Protein AF-A0A177C470-F1 (afdb_monomer)

Secondary structure (DSSP, 8-state):
---------EEEEEEBTTSSEEE--S-GGG--TTS-TTEESSS-BTTB-EEEEE-HHHHHHHHHTT--TTTTT--TTEEEEE-HHHHHHHHHTT----EE-TTTSB-----HHHHHHHHHHHHHHHHTT---

Mean predicted aligned error: 9.42 Å

Foldseek 3Di:
DDPPPPFDDFACVFAFQVRHTATFLAPQVPFQPPADPQKGHTAADLSQQWWKQQAPLLCVVCVVVVGNVVVSVDDHRDIIRHGLVSVVSCVVVVNLVIATDRSRGGNNPDDPVCVVSVVVNVVSNVVVPPDD

Radius of gyration: 14.15 Å; Cα contacts (8 Å, |Δi|>4): 238; chains: 1; bounding box: 34×37×40 Å

Structure (mmCIF, N/CA/C/O backbone):
data_AF-A0A177C470-F1
#
_entry.id   AF-A0A177C470-F1
#
loop_
_atom_site.group_PDB
_atom_site.id
_atom_site.type_symbol
_atom_site.label_atom_id
_atom_site.label_alt_id
_atom_site.label_comp_id
_atom_site.label_asym_id
_atom_site.label_entity_id
_atom_site.label_seq_id
_atom_site.pdbx_PDB_ins_code
_atom_site.Cartn_x
_atom_site.Cartn_y
_atom_site.Cartn_z
_atom_site.occupancy
_atom_site.B_iso_or_equiv
_atom_site.auth_seq_id
_atom_site.auth_comp_id
_atom_site.auth_asym_id
_atom_site.auth_atom_id
_atom_site.pdbx_PDB_model_num
ATOM 1 N N . MET A 1 1 ? -1.989 -15.568 -22.256 1.00 38.41 1 MET A N 1
ATOM 2 C CA . MET A 1 1 ? -2.081 -15.388 -20.791 1.00 38.41 1 MET A CA 1
ATOM 3 C C . MET A 1 1 ? -0.674 -15.456 -20.201 1.00 38.41 1 MET A C 1
ATOM 5 O O . MET A 1 1 ? -0.055 -16.494 -20.388 1.00 38.41 1 MET A O 1
ATOM 9 N N . PRO A 1 2 ? -0.129 -14.416 -19.541 1.00 40.78 2 PRO A N 1
ATOM 10 C CA . PRO A 1 2 ? 1.052 -14.592 -18.702 1.00 40.78 2 PRO A CA 1
ATOM 11 C C . PRO A 1 2 ? 0.731 -14.294 -17.232 1.00 40.78 2 PRO A C 1
ATOM 13 O O . PRO A 1 2 ? 0.553 -13.144 -16.834 1.00 40.78 2 PRO A O 1
ATOM 16 N N . ALA A 1 3 ? 0.706 -15.353 -16.421 1.00 39.31 3 ALA A N 1
ATOM 17 C CA . ALA A 1 3 ? 0.827 -15.284 -14.971 1.00 39.31 3 ALA A CA 1
ATOM 18 C C . ALA A 1 3 ? 2.258 -14.846 -14.628 1.00 39.31 3 ALA A C 1
ATOM 20 O O . ALA A 1 3 ? 3.147 -15.662 -14.399 1.00 39.31 3 ALA A O 1
ATOM 21 N N . LYS A 1 4 ? 2.526 -13.540 -14.675 1.00 39.69 4 LYS A N 1
ATOM 22 C CA . LYS A 1 4 ? 3.852 -13.004 -14.370 1.00 39.69 4 LYS A CA 1
ATOM 23 C C . LYS A 1 4 ? 3.949 -12.757 -12.864 1.00 39.69 4 LYS A C 1
ATOM 25 O O . LYS A 1 4 ? 3.781 -11.640 -12.379 1.00 39.69 4 LYS A O 1
ATOM 30 N N . HIS A 1 5 ? 4.195 -13.838 -12.122 1.00 40.84 5 HIS A N 1
ATOM 31 C CA . HIS A 1 5 ? 4.752 -13.779 -10.771 1.00 40.84 5 HIS A CA 1
ATOM 32 C C . HIS A 1 5 ? 6.131 -13.113 -10.854 1.00 40.84 5 HIS A C 1
ATOM 34 O O . HIS A 1 5 ? 7.156 -13.770 -10.965 1.00 40.84 5 HIS A O 1
ATOM 40 N N . GLU A 1 6 ? 6.167 -11.782 -10.847 1.00 48.41 6 GLU A N 1
ATOM 41 C CA . GLU A 1 6 ? 7.416 -11.018 -10.832 1.00 48.41 6 GLU A CA 1
ATOM 42 C C . GLU A 1 6 ? 7.936 -10.815 -9.397 1.00 48.41 6 GLU A C 1
ATOM 44 O O . GLU A 1 6 ? 8.289 -9.713 -8.986 1.00 48.41 6 GLU A O 1
ATOM 49 N N . GLN A 1 7 ? 7.954 -11.896 -8.615 1.00 48.34 7 GLN A N 1
ATOM 50 C CA . GLN A 1 7 ? 8.756 -11.989 -7.396 1.00 48.34 7 GLN A CA 1
ATOM 51 C C . GLN A 1 7 ? 10.128 -12.508 -7.826 1.00 48.34 7 GLN A C 1
ATOM 53 O O . GLN A 1 7 ? 10.255 -13.687 -8.137 1.00 48.34 7 GLN A O 1
ATOM 58 N N . GLY A 1 8 ? 11.149 -11.654 -7.919 1.00 53.56 8 GLY A N 1
ATOM 59 C CA . GLY A 1 8 ? 12.462 -12.174 -8.321 1.00 53.56 8 GLY A CA 1
ATOM 60 C C . GLY A 1 8 ? 13.642 -11.215 -8.385 1.00 53.56 8 GLY A C 1
ATOM 61 O O . GLY A 1 8 ? 14.673 -11.597 -8.920 1.00 53.56 8 GLY A O 1
ATOM 62 N N . ALA A 1 9 ? 13.539 -9.993 -7.865 1.00 62.22 9 ALA A N 1
ATOM 63 C CA . ALA A 1 9 ? 14.729 -9.185 -7.610 1.00 62.22 9 ALA A CA 1
ATOM 64 C C . ALA A 1 9 ? 14.800 -8.931 -6.108 1.00 62.22 9 ALA A C 1
ATOM 66 O O . ALA A 1 9 ? 13.878 -8.362 -5.539 1.00 62.22 9 ALA A O 1
ATOM 67 N N . ILE A 1 10 ? 15.855 -9.414 -5.468 1.00 70.00 10 ILE A N 1
ATOM 68 C CA . ILE A 1 10 ? 16.152 -9.183 -4.055 1.00 70.00 10 ILE A CA 1
ATOM 69 C C . ILE A 1 10 ? 17.383 -8.294 -3.995 1.00 70.00 10 ILE A C 1
ATOM 71 O O . ILE A 1 10 ? 18.411 -8.627 -4.586 1.00 70.00 10 ILE A O 1
ATOM 75 N N . ASP A 1 11 ? 17.274 -7.166 -3.306 1.00 70.94 11 ASP A N 1
ATOM 76 C CA . ASP A 1 11 ? 18.429 -6.337 -3.014 1.00 70.94 11 ASP A CA 1
ATOM 77 C C . ASP A 1 11 ? 19.083 -6.864 -1.734 1.00 70.94 11 ASP A C 1
ATOM 79 O O . ASP A 1 11 ? 18.511 -6.805 -0.651 1.00 70.94 11 ASP A O 1
ATOM 83 N N . VAL A 1 12 ? 20.271 -7.455 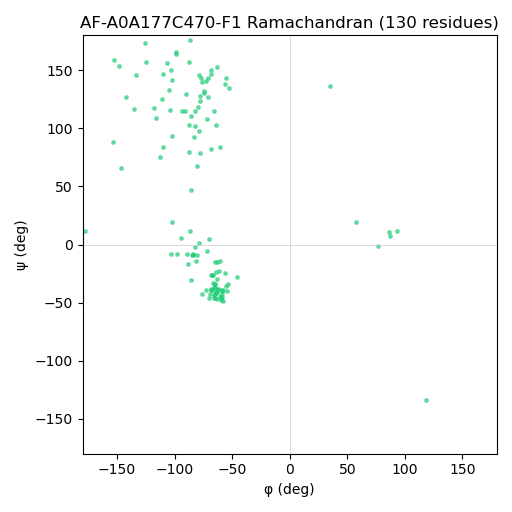-1.869 1.00 71.50 12 VAL A N 1
ATOM 84 C CA . VAL A 1 12 ? 21.023 -8.028 -0.737 1.00 71.50 12 VAL A CA 1
ATOM 85 C C . VAL A 1 12 ? 21.782 -6.973 0.070 1.00 71.50 12 VAL A C 1
ATOM 87 O O . VAL A 1 12 ? 22.332 -7.293 1.122 1.00 71.50 12 VAL A O 1
ATOM 90 N N . LYS A 1 13 ? 21.846 -5.727 -0.418 1.00 72.12 13 LYS A N 1
ATOM 91 C CA . LYS A 1 13 ? 22.496 -4.615 0.286 1.00 72.12 13 LYS A CA 1
ATOM 92 C C . LYS A 1 13 ? 21.535 -3.949 1.268 1.00 72.12 13 LYS A C 1
ATOM 94 O O . LYS A 1 13 ? 21.981 -3.455 2.301 1.00 72.12 13 LYS A O 1
ATOM 99 N N . GLN A 1 14 ? 20.241 -3.951 0.964 1.00 69.88 14 GLN A N 1
ATOM 100 C CA . GLN A 1 14 ? 19.184 -3.438 1.826 1.00 69.88 14 GLN A CA 1
ATOM 101 C C . GLN A 1 14 ? 18.441 -4.575 2.529 1.00 69.88 14 GLN A C 1
ATOM 103 O O . GLN A 1 14 ? 18.187 -5.629 1.948 1.00 69.88 14 GLN A O 1
ATOM 108 N N . LYS A 1 15 ? 18.072 -4.364 3.795 1.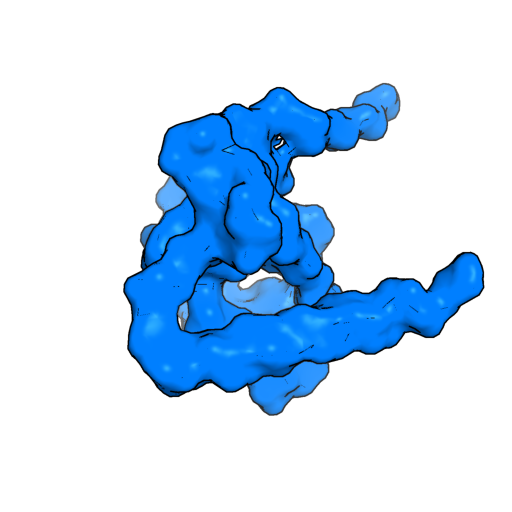00 76.31 15 LYS A N 1
ATOM 109 C CA . LYS A 1 15 ? 17.259 -5.321 4.545 1.00 76.31 15 LYS A CA 1
ATOM 110 C C . LYS A 1 15 ? 15.818 -4.838 4.632 1.00 76.31 15 LYS A C 1
ATOM 112 O O . LYS A 1 15 ? 15.537 -3.638 4.612 1.00 76.31 15 LYS A O 1
ATOM 117 N N . ASN A 1 16 ? 14.909 -5.798 4.697 1.00 75.69 16 ASN A N 1
ATOM 118 C CA . ASN A 1 16 ? 13.520 -5.570 5.048 1.00 75.69 16 ASN A CA 1
ATOM 119 C C . ASN A 1 16 ? 13.331 -5.600 6.569 1.00 75.69 16 ASN A C 1
ATOM 121 O O . ASN A 1 16 ? 14.245 -5.920 7.329 1.00 75.69 16 ASN A O 1
ATOM 125 N N . VAL A 1 17 ? 12.106 -5.317 6.999 1.00 73.44 17 VAL A N 1
ATOM 126 C CA . VAL A 1 17 ? 11.681 -5.333 8.411 1.00 73.44 17 VAL A CA 1
ATOM 127 C C . VAL A 1 17 ? 11.938 -6.681 9.100 1.00 73.44 17 VAL A C 1
ATOM 129 O O . VAL A 1 17 ? 12.125 -6.741 10.308 1.00 73.44 17 VAL A O 1
ATOM 132 N N . LEU A 1 18 ? 12.006 -7.774 8.336 1.00 70.25 18 LEU A N 1
ATOM 133 C CA . LEU A 1 18 ? 12.317 -9.116 8.838 1.00 70.25 18 LEU A CA 1
ATOM 134 C C . LEU A 1 18 ? 13.830 -9.397 8.894 1.00 70.25 18 LEU A C 1
ATOM 136 O O . LEU A 1 18 ? 14.229 -10.551 9.046 1.00 70.25 18 LEU A O 1
ATOM 140 N N . HIS A 1 19 ? 14.678 -8.375 8.731 1.00 68.88 19 HIS A N 1
ATOM 141 C CA . HIS A 1 19 ? 16.138 -8.484 8.621 1.00 68.88 19 HIS A CA 1
ATOM 142 C C . HIS A 1 19 ? 16.614 -9.391 7.466 1.00 68.88 19 HIS A C 1
ATOM 144 O O . HIS A 1 19 ? 17.762 -9.847 7.454 1.00 68.88 19 HIS A O 1
ATOM 150 N N . LYS A 1 20 ? 15.750 -9.642 6.476 1.00 75.81 20 LYS A N 1
ATOM 151 C CA . LYS A 1 20 ? 16.029 -10.429 5.266 1.00 75.81 20 LYS A CA 1
ATOM 152 C C . LYS A 1 20 ? 16.344 -9.506 4.077 1.00 75.81 20 LYS A C 1
ATOM 154 O O . LYS A 1 20 ? 16.037 -8.318 4.154 1.00 75.81 20 LYS A O 1
ATOM 159 N N . PRO A 1 21 ? 16.941 -10.015 2.981 1.00 76.38 21 PRO A N 1
ATOM 160 C CA . PRO A 1 21 ? 17.167 -9.228 1.766 1.00 76.38 21 PRO A CA 1
ATOM 161 C C . PRO A 1 21 ? 15.872 -8.578 1.278 1.00 76.38 21 PRO A C 1
ATOM 163 O O . PRO A 1 21 ? 14.829 -9.239 1.245 1.00 76.38 21 PRO A O 1
ATOM 166 N N . LEU A 1 22 ? 15.931 -7.299 0.908 1.00 75.44 22 LEU A N 1
ATOM 167 C CA . LEU A 1 22 ? 14.754 -6.541 0.500 1.00 75.44 22 LEU A CA 1
ATOM 168 C C . LEU A 1 22 ? 14.189 -7.105 -0.805 1.00 75.44 22 LEU A C 1
ATOM 170 O O . LEU A 1 22 ? 14.829 -7.033 -1.857 1.00 75.44 22 LEU A O 1
ATOM 174 N N . ALA A 1 23 ? 12.979 -7.658 -0.756 1.00 77.38 23 ALA A N 1
ATOM 175 C CA . ALA A 1 23 ? 12.316 -8.150 -1.952 1.00 77.38 23 ALA A CA 1
ATOM 176 C C . ALA A 1 23 ? 11.765 -6.985 -2.784 1.00 77.38 23 ALA A C 1
ATOM 178 O O . ALA A 1 23 ? 11.189 -6.031 -2.262 1.00 77.38 23 ALA A O 1
ATOM 179 N N . ARG A 1 24 ? 11.893 -7.073 -4.107 1.00 77.75 24 ARG A N 1
ATOM 180 C CA . ARG A 1 24 ? 11.271 -6.118 -5.022 1.00 77.75 24 ARG A CA 1
ATOM 181 C C . ARG A 1 24 ? 9.762 -6.328 -5.035 1.00 77.75 24 ARG A C 1
ATOM 183 O O . ARG A 1 24 ? 9.284 -7.429 -5.310 1.00 77.75 24 ARG A O 1
ATOM 190 N N . LEU A 1 25 ? 9.019 -5.250 -4.801 1.00 76.62 25 LEU A N 1
ATOM 191 C CA . LEU A 1 25 ? 7.560 -5.278 -4.756 1.00 76.62 25 LEU A CA 1
ATOM 192 C C . LEU A 1 25 ? 6.923 -5.362 -6.155 1.00 76.62 25 LEU A C 1
ATOM 194 O O . LEU A 1 25 ? 5.971 -6.118 -6.361 1.00 76.62 25 LEU A O 1
ATOM 198 N N . SER A 1 26 ? 7.463 -4.590 -7.104 1.00 68.44 26 SER A N 1
ATOM 199 C CA . SER A 1 26 ? 7.019 -4.492 -8.505 1.00 68.44 26 SER A CA 1
ATOM 200 C C . SER A 1 26 ? 8.177 -4.095 -9.423 1.00 68.44 26 SER A C 1
ATOM 202 O O . SER A 1 26 ? 9.142 -3.479 -8.971 1.00 68.44 26 SER A O 1
ATOM 204 N N . ALA A 1 27 ? 8.084 -4.376 -10.728 1.00 65.44 27 ALA A N 1
ATOM 205 C CA . ALA A 1 27 ? 8.988 -3.775 -11.710 1.00 65.44 27 ALA A CA 1
ATOM 206 C C . ALA A 1 27 ? 8.926 -2.238 -11.636 1.00 65.44 27 ALA A C 1
ATOM 208 O O . ALA A 1 27 ? 7.818 -1.692 -11.613 1.00 65.44 27 ALA A O 1
ATOM 209 N N . PRO A 1 28 ? 10.070 -1.528 -11.721 1.00 59.03 28 PRO A N 1
ATOM 210 C CA . PRO A 1 28 ? 10.098 -0.063 -11.787 1.00 59.03 28 PRO A CA 1
ATOM 211 C C . PRO A 1 28 ? 9.366 0.484 -13.023 1.00 59.03 28 PRO A C 1
ATOM 213 O O . PRO A 1 28 ? 8.862 1.599 -12.996 1.00 59.03 28 PRO A O 1
ATOM 216 N N . ALA A 1 29 ? 9.221 -0.328 -14.078 1.00 56.47 29 ALA A N 1
ATOM 217 C CA . ALA A 1 29 ? 8.399 -0.016 -15.250 1.00 56.47 29 ALA A CA 1
ATOM 218 C C . ALA A 1 29 ? 6.897 0.138 -14.934 1.00 56.47 29 ALA A C 1
ATOM 220 O O . ALA A 1 29 ? 6.153 0.670 -15.749 1.00 56.47 29 ALA A O 1
ATOM 221 N N . SER A 1 30 ? 6.452 -0.315 -13.758 1.00 59.69 30 SER A N 1
ATOM 222 C CA . SER A 1 30 ? 5.072 -0.147 -13.279 1.00 59.69 30 SER A CA 1
ATOM 223 C C . SER A 1 30 ? 4.856 1.211 -12.600 1.00 59.69 30 SER A C 1
ATOM 225 O O . SER A 1 30 ? 3.730 1.551 -12.246 1.00 59.69 30 SER A O 1
ATOM 227 N N . SER A 1 31 ? 5.919 1.991 -12.377 1.00 61.94 31 SER A N 1
ATOM 228 C CA . SER A 1 31 ? 5.816 3.313 -11.767 1.00 61.94 31 SER A CA 1
ATOM 229 C C . SER A 1 31 ? 5.425 4.339 -12.828 1.00 61.94 31 SER A C 1
ATOM 231 O O . SER A 1 31 ? 6.186 4.602 -13.758 1.00 61.94 31 SER A O 1
ATOM 233 N N . SER A 1 32 ? 4.234 4.926 -12.699 1.00 63.72 32 SER A N 1
ATOM 234 C CA . SER A 1 32 ? 3.812 6.020 -13.577 1.00 63.72 32 SER A CA 1
ATOM 235 C C . SER A 1 32 ? 4.578 7.298 -13.220 1.00 63.72 32 SER A C 1
ATOM 237 O O . SER A 1 32 ? 4.783 7.602 -12.047 1.00 63.72 32 SER A O 1
ATOM 239 N N . LYS A 1 33 ? 4.974 8.089 -14.224 1.00 63.75 33 LYS A N 1
ATOM 240 C CA . LYS A 1 33 ? 5.680 9.375 -14.020 1.00 63.75 33 LYS A CA 1
ATOM 241 C C . LYS A 1 33 ? 4.842 10.440 -13.305 1.00 63.75 33 LYS A C 1
ATOM 243 O O . LYS A 1 33 ? 5.396 11.438 -12.868 1.00 63.75 33 LYS A O 1
ATOM 248 N N . ASN A 1 34 ? 3.531 10.232 -13.221 1.00 71.25 34 ASN A N 1
ATOM 249 C CA . ASN A 1 34 ? 2.587 11.162 -12.612 1.00 71.25 34 ASN A CA 1
ATOM 250 C C . ASN A 1 34 ? 2.295 10.845 -11.133 1.00 71.25 34 ASN A C 1
ATOM 252 O O . ASN A 1 34 ? 1.402 11.451 -10.548 1.00 71.25 34 ASN A O 1
ATOM 256 N N . LEU A 1 35 ? 2.987 9.862 -10.538 1.00 73.19 35 LEU A N 1
ATOM 257 C CA . LEU A 1 35 ? 2.844 9.593 -9.111 1.00 73.19 35 LEU A CA 1
ATOM 258 C C . LEU A 1 35 ? 3.651 10.597 -8.275 1.00 73.19 35 LEU A C 1
ATOM 260 O O . LEU A 1 35 ? 4.744 11.003 -8.677 1.00 73.19 35 LEU A O 1
ATOM 264 N N . PRO A 1 36 ? 3.145 10.958 -7.087 1.00 73.19 36 PRO A N 1
ATOM 265 C CA . PRO A 1 36 ? 3.908 11.724 -6.113 1.00 73.19 36 PRO A CA 1
ATOM 266 C C . PRO A 1 36 ? 5.126 10.924 -5.637 1.00 73.19 36 PRO A C 1
ATOM 268 O O . PRO A 1 36 ? 5.093 9.699 -5.573 1.00 73.19 36 PRO A O 1
ATOM 271 N N . SER A 1 37 ? 6.184 11.612 -5.211 1.00 72.69 37 SER A N 1
ATOM 272 C CA . SER A 1 37 ? 7.415 10.990 -4.691 1.00 72.69 37 SER A CA 1
ATOM 273 C C . SER A 1 37 ? 7.195 10.117 -3.446 1.00 72.69 37 SER A C 1
ATOM 275 O O . SER A 1 37 ? 8.079 9.352 -3.077 1.00 72.69 37 SER A O 1
ATOM 277 N N . THR A 1 38 ? 6.029 10.230 -2.805 1.00 75.62 38 THR A N 1
ATOM 278 C CA . THR A 1 38 ? 5.592 9.434 -1.650 1.00 75.62 38 THR A CA 1
ATOM 279 C C . THR A 1 38 ? 4.961 8.091 -2.023 1.00 75.62 38 THR A C 1
ATOM 281 O O . THR A 1 38 ? 4.677 7.290 -1.132 1.00 75.62 38 THR A O 1
ATOM 284 N N . VAL A 1 39 ? 4.690 7.845 -3.314 1.00 83.50 39 VAL A N 1
ATOM 285 C CA . VAL A 1 39 ? 4.135 6.580 -3.807 1.00 83.50 39 VAL A CA 1
ATOM 286 C C . VAL A 1 39 ? 4.885 6.139 -5.054 1.00 83.50 39 VAL A C 1
ATOM 288 O O . VAL A 1 39 ? 4.832 6.793 -6.091 1.00 83.50 39 VAL A O 1
ATOM 291 N N . HIS A 1 40 ? 5.566 4.998 -4.995 1.00 84.50 40 HIS A N 1
ATOM 292 C CA . HIS A 1 40 ? 6.352 4.522 -6.134 1.00 84.50 40 HIS A CA 1
ATOM 293 C C . HIS A 1 40 ? 6.412 2.997 -6.220 1.00 84.50 40 HIS A C 1
ATOM 295 O O . HIS A 1 40 ? 6.265 2.290 -5.229 1.00 84.50 40 HIS A O 1
ATOM 301 N N . ALA A 1 41 ? 6.596 2.461 -7.424 1.00 83.38 41 ALA A N 1
ATOM 302 C CA . ALA A 1 41 ? 6.837 1.040 -7.640 1.00 83.38 41 ALA A CA 1
ATOM 303 C C . ALA A 1 41 ? 8.342 0.739 -7.549 1.00 83.38 41 ALA A C 1
ATOM 305 O O . ALA A 1 41 ? 9.180 1.615 -7.771 1.00 83.38 41 ALA A O 1
ATOM 306 N N . GLY A 1 42 ? 8.695 -0.516 -7.263 1.00 81.19 42 GLY A N 1
ATOM 307 C CA . GLY A 1 42 ? 10.091 -0.947 -7.175 1.00 81.19 42 GLY A CA 1
ATOM 308 C C . GLY A 1 42 ? 10.473 -1.458 -5.793 1.00 81.19 42 GLY A C 1
ATOM 309 O O . GLY A 1 42 ? 9.774 -2.292 -5.216 1.00 81.19 42 GLY A O 1
ATOM 310 N N . PHE A 1 43 ? 11.624 -0.992 -5.315 1.00 81.88 43 PHE A N 1
ATOM 311 C CA . PHE A 1 43 ? 12.128 -1.248 -3.970 1.00 81.88 43 PHE A CA 1
ATOM 312 C C . PHE A 1 43 ? 11.638 -0.158 -3.038 1.00 81.88 43 PHE A C 1
ATOM 314 O O . PHE A 1 43 ? 11.808 1.013 -3.360 1.00 81.88 43 PHE A O 1
ATOM 321 N N . CYS A 1 44 ? 11.056 -0.527 -1.904 1.00 82.69 44 CYS A N 1
ATOM 322 C CA . CYS A 1 44 ? 10.620 0.458 -0.926 1.00 82.69 44 CYS A CA 1
ATOM 323 C C . CYS A 1 44 ? 11.825 1.144 -0.275 1.00 82.69 44 CYS A C 1
ATOM 325 O O . CYS A 1 44 ? 12.908 0.566 -0.171 1.00 82.69 44 CYS A O 1
ATOM 327 N N . THR A 1 45 ? 11.641 2.398 0.125 1.00 82.12 45 THR A N 1
ATOM 328 C CA . THR A 1 45 ? 12.702 3.249 0.685 1.00 82.12 45 THR A CA 1
ATOM 329 C C . THR A 1 45 ? 12.280 3.793 2.043 1.00 82.12 45 THR A C 1
ATOM 331 O O . THR A 1 45 ? 11.128 3.650 2.432 1.00 82.12 45 THR A O 1
ATOM 334 N N . SER A 1 46 ? 13.178 4.477 2.751 1.00 77.06 46 SER A N 1
ATOM 335 C CA . SER A 1 46 ? 12.879 5.065 4.064 1.00 77.06 46 SER A CA 1
ATOM 336 C C . SER A 1 46 ? 11.664 6.007 4.056 1.00 77.06 46 SER A C 1
ATOM 338 O O . SER A 1 46 ? 10.914 6.025 5.019 1.00 77.06 46 SER A O 1
ATOM 340 N N . GLY A 1 47 ? 11.442 6.771 2.978 1.00 77.69 47 GLY A N 1
ATOM 341 C CA . GLY A 1 47 ? 10.295 7.689 2.867 1.00 77.69 47 GLY A CA 1
ATOM 342 C C . GLY A 1 47 ? 9.004 7.028 2.374 1.00 77.69 47 GLY A C 1
ATOM 343 O O . GLY A 1 47 ? 7.950 7.652 2.347 1.00 77.69 47 GLY A O 1
ATOM 344 N N . SER A 1 48 ? 9.069 5.777 1.927 1.00 85.12 48 SER A N 1
ATOM 345 C CA . SER A 1 48 ? 7.902 4.984 1.531 1.00 85.12 48 SER A CA 1
ATOM 346 C C . SER A 1 48 ? 8.179 3.524 1.880 1.00 85.12 48 SER A C 1
ATOM 348 O O . SER A 1 48 ? 8.399 2.706 0.982 1.00 85.12 48 SER A O 1
ATOM 350 N N . PRO A 1 49 ? 8.289 3.192 3.180 1.00 85.38 49 PRO A N 1
ATOM 351 C CA . PRO A 1 49 ? 8.843 1.911 3.594 1.00 85.38 49 PRO A CA 1
ATOM 352 C C . PRO A 1 49 ? 7.816 0.784 3.518 1.00 85.38 49 PRO A C 1
ATOM 354 O O . PRO A 1 49 ? 8.202 -0.381 3.566 1.00 85.38 49 PRO A O 1
ATOM 357 N N . ILE A 1 50 ? 6.525 1.097 3.380 1.00 85.81 50 ILE A N 1
ATOM 358 C CA . ILE A 1 50 ? 5.454 0.105 3.378 1.00 85.81 50 ILE A CA 1
ATOM 359 C C . ILE A 1 50 ? 5.172 -0.355 1.957 1.00 85.81 50 ILE A C 1
ATOM 361 O O . ILE A 1 50 ? 4.656 0.395 1.131 1.00 85.81 50 ILE A O 1
ATOM 365 N N . ALA A 1 51 ? 5.431 -1.630 1.700 1.00 87.25 51 ALA A N 1
ATOM 366 C CA . ALA A 1 51 ? 5.031 -2.291 0.473 1.00 87.25 51 ALA A CA 1
ATOM 367 C C . ALA A 1 51 ? 3.547 -2.680 0.519 1.00 87.25 51 ALA A C 1
ATOM 369 O O . ALA A 1 51 ? 3.199 -3.728 1.063 1.00 87.25 51 ALA A O 1
ATOM 370 N N . ALA A 1 52 ? 2.674 -1.866 -0.070 1.00 86.88 52 ALA A N 1
ATOM 371 C CA . ALA A 1 52 ? 1.234 -2.086 -0.054 1.00 86.88 52 ALA A CA 1
ATOM 372 C C . ALA A 1 52 ? 0.681 -2.480 -1.431 1.00 86.88 52 ALA A C 1
ATOM 374 O O . ALA A 1 52 ? 1.143 -2.038 -2.486 1.00 86.88 52 ALA A O 1
ATOM 375 N N . ILE A 1 53 ? -0.351 -3.315 -1.420 1.00 87.12 53 ILE A N 1
ATOM 376 C CA . ILE A 1 53 ? -1.197 -3.599 -2.574 1.00 87.12 53 ILE A CA 1
ATOM 377 C C . ILE A 1 53 ? -2.382 -2.646 -2.492 1.00 87.12 53 ILE A C 1
ATOM 379 O O . ILE A 1 53 ? -3.176 -2.699 -1.553 1.00 87.12 53 ILE A O 1
ATOM 383 N N . LEU A 1 54 ? -2.476 -1.748 -3.465 1.00 86.75 54 LEU A N 1
ATOM 384 C CA . LEU A 1 54 ? -3.502 -0.719 -3.492 1.00 86.75 54 LEU A CA 1
ATOM 385 C C . LEU A 1 54 ? -4.806 -1.329 -3.995 1.00 86.75 54 LEU A C 1
ATOM 387 O O . LEU A 1 54 ? -4.869 -1.816 -5.123 1.00 86.75 54 LEU A O 1
ATOM 391 N N . THR A 1 55 ? -5.847 -1.311 -3.169 1.00 88.06 55 THR A N 1
ATOM 392 C CA . THR A 1 55 ? -7.178 -1.815 -3.535 1.00 88.06 55 THR A CA 1
ATOM 393 C C . THR A 1 55 ? -8.098 -0.670 -3.944 1.00 88.06 55 THR A C 1
ATOM 395 O O . THR A 1 55 ? -7.779 0.500 -3.719 1.00 88.06 55 THR A O 1
ATOM 398 N N . ALA A 1 56 ? -9.232 -0.971 -4.582 1.00 89.00 56 ALA A N 1
ATOM 399 C CA . ALA A 1 56 ? -10.155 0.058 -5.071 1.00 89.00 56 ALA A CA 1
ATOM 400 C C . ALA A 1 56 ? -10.581 1.039 -3.958 1.00 89.00 56 ALA A C 1
ATOM 402 O O . ALA A 1 56 ? -10.582 2.252 -4.169 1.00 89.00 56 ALA A O 1
ATOM 403 N N . SER A 1 57 ? -10.832 0.527 -2.749 1.00 88.81 57 SER A N 1
ATOM 404 C CA . SER A 1 57 ? -11.169 1.323 -1.562 1.00 88.81 57 SER A CA 1
ATOM 405 C C . SER A 1 57 ? -10.037 2.260 -1.135 1.00 88.81 57 SER A C 1
ATOM 407 O O . SER A 1 57 ? -10.285 3.399 -0.747 1.00 88.81 57 SER A O 1
ATOM 409 N N . PHE A 1 58 ? -8.782 1.812 -1.241 1.00 88.62 58 PHE A N 1
ATOM 410 C CA . PHE A 1 58 ? -7.629 2.668 -0.966 1.00 88.62 58 PHE A CA 1
ATOM 411 C C . PHE A 1 58 ? -7.475 3.765 -2.019 1.00 88.62 58 PHE A C 1
ATOM 413 O O . PHE A 1 58 ? -7.148 4.896 -1.676 1.00 88.62 58 PHE A O 1
ATOM 420 N N . LEU A 1 59 ? -7.717 3.456 -3.296 1.00 88.31 59 LEU A N 1
ATOM 421 C CA . LEU A 1 59 ? -7.648 4.449 -4.370 1.00 88.31 59 LEU A CA 1
ATOM 422 C C . LEU A 1 59 ? -8.714 5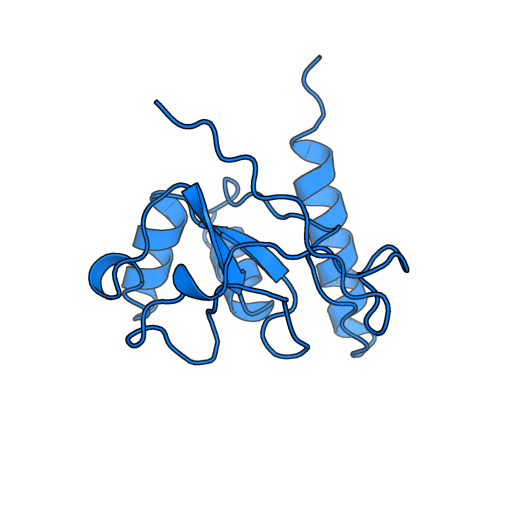.540 -4.195 1.00 88.31 59 LEU A C 1
ATOM 424 O O . LEU A 1 59 ? -8.395 6.715 -4.365 1.00 88.31 59 LEU A O 1
ATOM 428 N N . ASP A 1 60 ? -9.937 5.172 -3.798 1.00 90.00 60 ASP A N 1
ATOM 429 C CA . ASP A 1 60 ? -11.002 6.127 -3.452 1.00 90.00 60 ASP A CA 1
ATOM 430 C C . ASP A 1 60 ? -10.622 6.988 -2.238 1.00 90.00 60 ASP A C 1
ATOM 432 O O . ASP A 1 60 ? -10.710 8.217 -2.285 1.00 90.00 60 ASP A O 1
ATOM 436 N N . PHE A 1 61 ? -10.115 6.357 -1.174 1.00 90.50 61 PHE A N 1
ATOM 437 C CA . PHE A 1 61 ? -9.640 7.063 0.016 1.00 90.50 61 PHE A CA 1
ATOM 438 C C . PHE A 1 61 ? -8.501 8.038 -0.306 1.00 90.50 61 PHE A C 1
ATOM 440 O O . PHE A 1 61 ? -8.520 9.191 0.121 1.00 90.50 61 PHE A O 1
ATOM 447 N N . SER A 1 62 ? -7.518 7.591 -1.085 1.00 86.88 62 SER A N 1
ATOM 448 C CA . SER A 1 62 ? -6.384 8.402 -1.519 1.00 86.88 62 SER A CA 1
ATOM 449 C C . SER A 1 62 ? -6.859 9.599 -2.341 1.00 86.88 62 SER A C 1
ATOM 451 O O . SER A 1 62 ? -6.443 10.725 -2.070 1.00 86.88 62 SER A O 1
ATOM 453 N N . SER A 1 63 ? -7.797 9.389 -3.271 1.00 88.25 63 SER A N 1
ATOM 454 C CA . SER A 1 63 ? -8.401 10.469 -4.060 1.00 88.25 63 SER A CA 1
ATOM 455 C C . SER A 1 63 ? -9.085 11.506 -3.153 1.00 88.25 63 SER A C 1
ATOM 457 O O . SER A 1 63 ? -8.838 12.704 -3.288 1.00 88.25 63 SER A O 1
ATOM 459 N N . LYS A 1 64 ? -9.823 11.062 -2.122 1.00 88.31 64 LYS A N 1
ATOM 460 C CA . LYS A 1 64 ? -10.427 11.942 -1.098 1.00 88.31 64 LYS A CA 1
ATOM 461 C C . LYS A 1 64 ? -9.409 12.715 -0.258 1.00 88.31 64 LYS A C 1
ATOM 463 O O . LYS A 1 64 ? -9.705 13.819 0.188 1.00 88.31 64 LYS A O 1
ATOM 468 N N . GLN A 1 65 ? -8.217 12.161 -0.044 1.00 84.62 65 GLN A N 1
ATOM 469 C CA . GLN A 1 65 ? -7.103 12.849 0.624 1.00 84.62 65 GLN A CA 1
ATOM 470 C C . GLN A 1 65 ? -6.364 13.833 -0.306 1.00 84.62 65 GLN A C 1
ATOM 472 O O . GLN A 1 65 ? -5.391 14.451 0.123 1.00 84.62 65 GLN A O 1
ATOM 477 N N . GLY A 1 66 ? -6.796 13.985 -1.564 1.00 83.94 66 GLY A N 1
ATOM 478 C CA . GLY A 1 66 ? -6.147 14.837 -2.567 1.00 83.94 66 GLY A CA 1
ATOM 479 C C . GLY A 1 66 ? -5.010 14.149 -3.331 1.00 83.94 66 GLY A C 1
ATOM 480 O O . GLY A 1 66 ? -4.259 14.810 -4.043 1.00 83.94 66 GLY A O 1
ATOM 481 N N . LEU A 1 67 ? -4.868 12.829 -3.190 1.00 83.19 67 LEU A N 1
ATOM 482 C CA . LEU A 1 67 ? -3.874 11.996 -3.867 1.00 83.19 67 LEU A CA 1
ATOM 483 C C . LEU A 1 67 ? -4.574 11.099 -4.892 1.00 83.19 67 LEU A C 1
ATOM 485 O O . LEU A 1 67 ? -4.885 9.937 -4.615 1.00 83.19 67 LEU A O 1
ATOM 489 N N . ASP A 1 68 ? -4.825 11.627 -6.089 1.00 85.75 68 ASP A N 1
ATOM 490 C CA . ASP A 1 68 ? -5.515 10.879 -7.141 1.00 85.75 68 ASP A CA 1
ATOM 491 C C . ASP A 1 68 ? -4.587 9.871 -7.846 1.00 85.75 68 ASP A C 1
ATOM 493 O O . ASP A 1 68 ? -4.059 10.083 -8.938 1.00 85.75 68 ASP A O 1
ATOM 497 N N . LEU A 1 69 ? -4.369 8.731 -7.188 1.00 84.62 69 LEU A N 1
ATOM 498 C CA . LEU A 1 69 ? -3.542 7.641 -7.712 1.00 84.62 69 LEU A CA 1
ATOM 499 C C . LEU A 1 69 ? -4.160 7.025 -8.975 1.00 84.62 69 LEU A C 1
ATOM 501 O O . LEU A 1 69 ? -3.450 6.622 -9.898 1.00 84.62 69 LEU A O 1
ATOM 505 N N . ARG A 1 70 ? -5.493 6.986 -9.041 1.00 84.50 70 ARG A N 1
ATOM 506 C CA . ARG A 1 70 ? -6.233 6.399 -10.160 1.00 84.50 70 ARG A CA 1
ATOM 507 C C . ARG A 1 70 ? -6.010 7.185 -11.457 1.00 84.50 70 ARG A C 1
ATOM 509 O O . ARG A 1 70 ? -5.720 6.574 -12.484 1.00 84.50 70 ARG A O 1
ATOM 516 N N . GLY A 1 71 ? -6.045 8.516 -11.406 1.00 80.44 71 GLY A N 1
ATOM 517 C CA . GLY A 1 71 ? -5.686 9.394 -12.521 1.00 80.44 71 GLY A CA 1
ATOM 518 C C . GLY A 1 71 ? -4.200 9.353 -12.874 1.00 80.44 71 GLY A C 1
ATOM 519 O O . GLY A 1 71 ? -3.841 9.529 -14.037 1.00 80.44 71 GLY A O 1
ATOM 520 N N . ALA A 1 72 ? -3.325 9.014 -11.921 1.00 80.56 72 ALA A N 1
ATOM 521 C CA . ALA A 1 72 ? -1.913 8.744 -12.204 1.00 80.56 72 ALA A CA 1
ATOM 522 C C . ALA A 1 72 ? -1.677 7.414 -12.957 1.00 80.56 72 ALA A C 1
ATOM 524 O O . ALA A 1 72 ? -0.550 7.133 -13.371 1.00 80.56 72 ALA A O 1
ATOM 525 N N . GLY A 1 73 ? -2.717 6.600 -13.173 1.00 79.44 73 GLY A N 1
ATOM 526 C CA . GLY A 1 73 ? -2.635 5.312 -13.868 1.00 79.44 73 GLY A CA 1
ATOM 527 C C . GLY A 1 73 ? -2.422 4.113 -12.942 1.00 79.44 73 GLY A C 1
ATOM 528 O O . GLY A 1 73 ? -2.148 3.011 -13.422 1.00 79.44 73 GLY A O 1
ATOM 529 N N . VAL A 1 74 ? -2.562 4.304 -11.629 1.00 83.94 74 VAL A N 1
ATOM 530 C CA . VAL A 1 74 ? -2.563 3.215 -10.649 1.00 83.94 74 VAL A CA 1
ATOM 531 C C . VAL A 1 74 ? -3.885 2.463 -10.732 1.00 83.94 74 VAL A C 1
ATOM 533 O O . VAL A 1 74 ? -4.963 3.057 -10.691 1.00 83.94 74 VAL A O 1
ATOM 536 N N . LYS A 1 75 ? -3.804 1.135 -10.816 1.00 83.56 75 LYS A N 1
ATOM 537 C CA . LYS A 1 75 ? -4.974 0.251 -10.825 1.00 83.56 75 LYS A CA 1
ATOM 538 C C . LYS A 1 75 ? -5.106 -0.490 -9.503 1.00 83.56 75 LYS A C 1
ATOM 540 O O . LYS A 1 75 ? -4.113 -0.712 -8.811 1.00 83.56 75 LYS A O 1
ATOM 545 N N . GLU A 1 76 ? -6.317 -0.920 -9.185 1.00 85.31 76 GLU A N 1
ATOM 546 C CA . GLU A 1 76 ? -6.546 -1.852 -8.082 1.00 85.31 76 GLU A CA 1
ATOM 547 C C . GLU A 1 76 ? -5.708 -3.134 -8.250 1.00 85.31 76 GLU A C 1
ATOM 549 O O . GLU A 1 76 ? -5.452 -3.588 -9.367 1.00 85.31 76 GLU A O 1
ATOM 554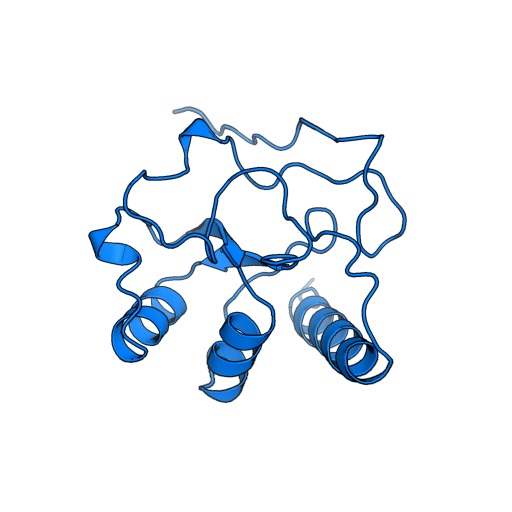 N N . GLY A 1 77 ? -5.208 -3.677 -7.142 1.00 83.00 77 GLY A N 1
ATOM 555 C CA . GLY A 1 77 ? -4.289 -4.818 -7.124 1.00 83.00 77 GLY A CA 1
ATOM 556 C C . GLY A 1 77 ? -2.842 -4.469 -7.495 1.00 83.00 77 GLY A C 1
ATOM 557 O O . GLY A 1 77 ? -1.967 -5.340 -7.463 1.00 83.00 77 GLY A O 1
ATOM 558 N N . SER A 1 78 ? -2.554 -3.207 -7.825 1.00 83.62 78 SER A N 1
ATOM 559 C CA . SER A 1 78 ? -1.188 -2.779 -8.125 1.00 83.62 78 SER A CA 1
ATOM 560 C C . SER A 1 78 ? -0.378 -2.609 -6.847 1.00 83.62 78 SER A C 1
ATOM 562 O O . SER A 1 78 ? -0.878 -2.144 -5.824 1.00 83.62 78 SER A O 1
ATOM 564 N N . ARG A 1 79 ? 0.902 -2.970 -6.911 1.00 86.25 79 ARG A N 1
ATOM 565 C CA . ARG A 1 79 ? 1.787 -2.998 -5.745 1.00 86.25 79 ARG A CA 1
ATOM 566 C C . ARG A 1 79 ? 2.714 -1.795 -5.782 1.00 86.25 79 ARG A C 1
ATOM 568 O O . ARG A 1 79 ? 3.539 -1.697 -6.697 1.00 86.25 79 ARG A O 1
ATOM 575 N N . TYR A 1 80 ? 2.566 -0.924 -4.793 1.00 87.19 80 TYR A N 1
ATOM 576 C CA . TYR A 1 80 ? 3.307 0.321 -4.653 1.00 87.19 80 TYR A CA 1
ATOM 577 C C . TYR A 1 80 ? 3.818 0.473 -3.221 1.00 87.19 80 TYR A C 1
ATOM 579 O O . TYR A 1 80 ? 3.187 0.052 -2.254 1.00 87.19 80 TYR A O 1
ATOM 587 N N . CYS A 1 81 ? 4.984 1.082 -3.100 1.00 87.62 81 CYS A N 1
ATOM 588 C CA . CYS A 1 81 ? 5.537 1.526 -1.840 1.00 87.62 81 CYS A CA 1
ATOM 589 C C . CYS A 1 81 ? 4.839 2.826 -1.449 1.00 87.62 81 CYS A C 1
ATOM 591 O O . CYS A 1 81 ? 4.766 3.740 -2.269 1.00 87.62 81 CYS A O 1
ATOM 593 N N . ILE A 1 82 ? 4.311 2.887 -0.231 1.00 87.31 82 ILE A N 1
ATOM 594 C CA . ILE A 1 82 ? 3.612 4.048 0.322 1.00 87.31 82 ILE A CA 1
ATOM 595 C C . ILE A 1 82 ? 4.250 4.476 1.639 1.00 87.31 82 ILE A C 1
ATOM 597 O O . ILE A 1 82 ? 4.905 3.689 2.329 1.00 87.31 82 ILE A O 1
ATOM 601 N N . ASP A 1 83 ? 4.037 5.739 1.987 1.00 86.44 83 ASP A N 1
ATOM 602 C CA . ASP A 1 83 ? 4.421 6.277 3.285 1.00 86.44 83 ASP A CA 1
ATOM 603 C C . ASP A 1 83 ? 3.574 5.694 4.433 1.00 86.44 83 ASP A C 1
ATOM 605 O O . ASP A 1 83 ? 2.371 5.429 4.294 1.00 86.44 83 ASP A O 1
ATOM 609 N N . THR A 1 84 ? 4.207 5.538 5.595 1.00 83.00 84 THR A N 1
ATOM 610 C CA . THR A 1 84 ? 3.586 5.011 6.814 1.00 83.00 84 THR A CA 1
ATOM 611 C C . THR A 1 84 ? 2.402 5.858 7.276 1.00 83.00 84 THR A C 1
ATOM 613 O O . THR A 1 84 ? 1.383 5.308 7.703 1.00 83.00 84 THR A O 1
ATOM 616 N N . ALA A 1 85 ? 2.485 7.188 7.172 1.00 82.94 85 ALA A N 1
ATOM 617 C CA . ALA A 1 85 ? 1.397 8.072 7.571 1.00 82.94 85 ALA A CA 1
ATOM 618 C C . ALA A 1 85 ? 0.187 7.930 6.642 1.00 82.94 85 ALA A C 1
ATOM 620 O O . ALA A 1 85 ? -0.949 7.937 7.118 1.00 82.94 85 ALA A O 1
ATOM 621 N N . LEU A 1 86 ? 0.411 7.757 5.334 1.00 84.38 86 LEU A N 1
ATOM 622 C CA . LEU A 1 86 ? -0.669 7.534 4.370 1.00 84.38 86 LEU A CA 1
ATOM 623 C C . LEU A 1 86 ? -1.375 6.199 4.625 1.00 84.38 86 LEU A C 1
ATOM 625 O O . LEU A 1 86 ? -2.605 6.156 4.672 1.00 84.38 86 LEU A O 1
ATOM 629 N N . TRP A 1 87 ? -0.606 5.127 4.839 1.00 85.00 87 TRP A N 1
ATOM 630 C CA . TRP A 1 87 ? -1.164 3.827 5.209 1.00 85.00 87 TRP A CA 1
ATOM 631 C C . TRP A 1 87 ? -1.979 3.916 6.502 1.00 85.00 87 TRP A C 1
ATOM 633 O O . TRP A 1 87 ? -3.132 3.491 6.536 1.00 85.00 87 TRP A O 1
ATOM 643 N N . LYS A 1 88 ? -1.416 4.540 7.545 1.00 83.38 88 LYS A N 1
ATOM 644 C CA . LYS A 1 88 ? -2.093 4.700 8.835 1.00 83.38 88 LYS A CA 1
ATOM 645 C C . LYS A 1 88 ? -3.405 5.462 8.682 1.00 83.38 88 LYS A C 1
ATOM 647 O O . LYS A 1 88 ? -4.411 5.030 9.226 1.00 83.38 88 LYS A O 1
ATOM 652 N N . LYS A 1 89 ? -3.407 6.559 7.920 1.00 86.19 89 LYS A N 1
ATOM 653 C CA . LYS A 1 89 ? -4.621 7.324 7.608 1.00 86.19 89 LYS A CA 1
ATOM 654 C C . LYS A 1 89 ? -5.674 6.472 6.907 1.00 86.19 89 LYS A C 1
ATOM 656 O O . LYS A 1 89 ? -6.850 6.611 7.215 1.00 86.19 89 LYS A O 1
ATOM 661 N N . ALA A 1 90 ? -5.269 5.604 5.983 1.00 86.06 90 ALA A N 1
ATOM 662 C CA . ALA A 1 90 ? -6.200 4.707 5.313 1.00 86.06 90 ALA A CA 1
ATOM 663 C C . ALA A 1 90 ? -6.811 3.705 6.300 1.00 86.06 90 ALA A C 1
ATOM 665 O O . ALA A 1 90 ? -8.028 3.549 6.325 1.00 86.06 90 ALA A O 1
ATOM 666 N N . VAL A 1 91 ? -5.998 3.082 7.157 1.00 83.62 91 VAL A N 1
ATOM 667 C CA . VAL A 1 91 ? -6.495 2.134 8.167 1.00 83.62 91 VAL A CA 1
ATOM 668 C C . VAL A 1 91 ? -7.390 2.817 9.203 1.00 83.62 91 VAL A C 1
ATOM 670 O O . VAL A 1 91 ? -8.449 2.285 9.531 1.00 83.62 91 VAL A O 1
ATOM 673 N N . ASP A 1 92 ? -7.008 4.007 9.667 1.00 84.56 92 ASP A N 1
ATOM 674 C CA . ASP A 1 92 ? -7.803 4.854 10.568 1.00 84.56 92 ASP A CA 1
ATOM 675 C C . ASP A 1 92 ? -9.129 5.280 9.915 1.00 84.56 92 ASP A C 1
ATOM 677 O O . ASP A 1 92 ? -10.190 5.212 10.531 1.00 84.56 92 ASP A O 1
ATOM 681 N N . GLY A 1 93 ? -9.096 5.568 8.611 1.00 82.94 93 GLY A N 1
ATOM 682 C CA . GLY A 1 93 ? -10.270 5.784 7.764 1.00 82.94 93 GLY A CA 1
ATOM 683 C C . GLY A 1 93 ? -11.098 4.523 7.480 1.00 82.94 93 GLY A C 1
ATOM 684 O O . GLY A 1 93 ? -12.044 4.585 6.697 1.00 82.94 93 GLY A O 1
ATOM 685 N N . GLY A 1 94 ? -10.759 3.380 8.084 1.00 82.31 94 GLY A N 1
ATOM 686 C CA . GLY A 1 94 ? -11.494 2.122 7.962 1.00 82.31 94 GLY A CA 1
ATOM 687 C C . GLY A 1 94 ? -11.093 1.246 6.772 1.00 82.31 94 GLY A C 1
ATOM 688 O O . GLY A 1 94 ? -11.731 0.218 6.538 1.00 82.31 94 GLY A O 1
ATOM 689 N N . I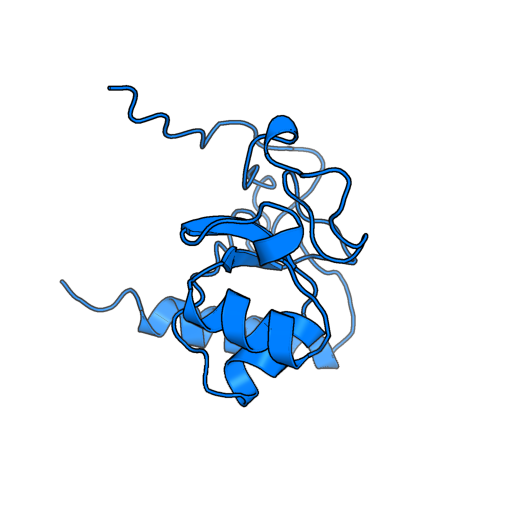LE A 1 95 ? -10.038 1.595 6.031 1.00 84.81 95 ILE A N 1
ATOM 690 C CA . ILE A 1 95 ? -9.534 0.802 4.905 1.00 84.81 95 ILE A CA 1
ATOM 691 C C . ILE A 1 95 ? -8.612 -0.306 5.431 1.00 84.81 95 ILE A C 1
ATOM 693 O O . ILE A 1 95 ? -7.412 -0.119 5.611 1.00 84.81 95 ILE A O 1
ATOM 697 N N . LYS A 1 96 ? -9.188 -1.486 5.673 1.00 77.56 96 LYS A N 1
ATOM 698 C CA . LYS A 1 96 ? -8.479 -2.669 6.210 1.00 77.56 96 LYS A CA 1
ATOM 699 C C . LYS A 1 96 ? -8.059 -3.674 5.136 1.00 77.56 96 LYS A C 1
ATOM 701 O O . LYS A 1 96 ? -7.347 -4.623 5.417 1.00 77.56 96 LYS A O 1
ATOM 706 N N . ASP A 1 97 ? -8.516 -3.459 3.909 1.00 80.19 97 ASP A N 1
ATOM 707 C CA . ASP A 1 97 ? -8.318 -4.349 2.761 1.00 80.19 97 ASP A CA 1
ATOM 708 C C . ASP A 1 97 ? -6.943 -4.159 2.080 1.00 80.19 97 ASP A C 1
ATOM 710 O O . ASP A 1 97 ? -6.588 -4.857 1.135 1.00 80.19 97 ASP A O 1
ATOM 714 N N . VAL A 1 98 ? -6.131 -3.216 2.569 1.00 80.50 98 VAL A N 1
ATOM 715 C CA . VAL A 1 98 ? -4.780 -2.980 2.049 1.00 80.50 98 VAL A CA 1
ATOM 716 C C . VAL A 1 98 ? -3.862 -4.117 2.475 1.00 80.50 98 VAL A C 1
ATOM 718 O O . VAL A 1 98 ? -3.450 -4.202 3.630 1.00 80.50 98 VAL A O 1
ATOM 721 N N . GLN A 1 99 ? -3.478 -4.966 1.526 1.00 82.06 99 GLN A N 1
ATOM 722 C CA . GLN A 1 99 ? -2.516 -6.027 1.800 1.00 82.06 99 GLN A CA 1
ATOM 723 C C . GLN A 1 99 ? -1.097 -5.459 1.833 1.00 82.06 99 GLN A C 1
ATOM 725 O O . GLN A 1 99 ? -0.625 -4.886 0.850 1.00 82.06 99 GLN A O 1
ATOM 730 N N . VAL A 1 100 ? -0.389 -5.659 2.942 1.00 83.81 100 VAL A N 1
ATOM 731 C CA . VAL A 1 100 ? 1.006 -5.232 3.094 1.00 83.81 100 VAL A CA 1
ATOM 732 C C . VAL A 1 100 ? 1.945 -6.432 2.990 1.00 83.81 100 VAL A C 1
ATOM 734 O O . VAL A 1 100 ? 1.731 -7.461 3.627 1.00 83.81 100 VAL A O 1
ATOM 737 N N . LYS A 1 101 ? 3.013 -6.298 2.198 1.00 82.31 101 LYS A N 1
ATOM 738 C CA . LYS A 1 101 ? 4.063 -7.311 2.038 1.00 82.31 101 LYS A CA 1
ATOM 739 C C . LYS A 1 101 ? 5.312 -6.947 2.832 1.00 82.31 101 LYS A C 1
ATOM 741 O O . LYS A 1 101 ? 6.214 -6.297 2.314 1.00 82.31 101 LYS A O 1
ATOM 746 N N . LEU A 1 102 ? 5.404 -7.459 4.058 1.00 79.56 102 LEU A N 1
ATOM 747 C CA . LEU A 1 102 ? 6.535 -7.230 4.972 1.00 79.56 102 LEU A CA 1
ATOM 748 C C . LEU A 1 102 ? 7.906 -7.565 4.356 1.00 79.56 102 LEU A C 1
ATOM 750 O O . LEU A 1 102 ? 8.888 -6.885 4.630 1.00 79.56 102 LEU A O 1
ATOM 754 N N . GLU A 1 103 ? 7.980 -8.573 3.484 1.00 74.25 103 GLU A N 1
ATOM 755 C CA . GLU A 1 103 ? 9.227 -8.989 2.822 1.00 74.25 103 GLU A CA 1
ATOM 756 C C . GLU A 1 103 ? 9.783 -7.945 1.839 1.00 74.25 103 GLU A C 1
ATOM 758 O O . GLU A 1 103 ? 10.987 -7.916 1.570 1.00 74.25 103 GLU A O 1
ATOM 763 N N . ALA A 1 104 ? 8.904 -7.104 1.294 1.00 76.56 104 ALA A N 1
ATOM 764 C CA . ALA A 1 104 ? 9.246 -6.034 0.364 1.00 76.56 104 ALA A CA 1
ATOM 765 C C . ALA A 1 104 ? 9.242 -4.648 1.028 1.00 76.56 104 ALA A C 1
ATOM 767 O O . ALA A 1 104 ? 9.653 -3.667 0.408 1.00 76.56 104 ALA A O 1
ATOM 768 N N . SER A 1 105 ? 8.786 -4.568 2.278 1.00 80.81 105 SER A N 1
ATOM 769 C CA . SER A 1 105 ? 8.838 -3.356 3.083 1.00 80.81 105 SER A CA 1
ATOM 770 C C . SER A 1 105 ? 10.265 -3.093 3.560 1.00 80.81 105 SER A C 1
ATOM 772 O O . SER A 1 105 ? 10.939 -3.992 4.064 1.00 80.81 105 SER A O 1
ATOM 774 N N . HIS A 1 106 ? 10.732 -1.858 3.406 1.00 79.62 106 HIS A N 1
ATOM 775 C CA . HIS A 1 106 ? 12.087 -1.459 3.793 1.00 79.62 106 HIS A CA 1
ATOM 776 C C . HIS A 1 106 ? 12.233 -1.431 5.316 1.00 79.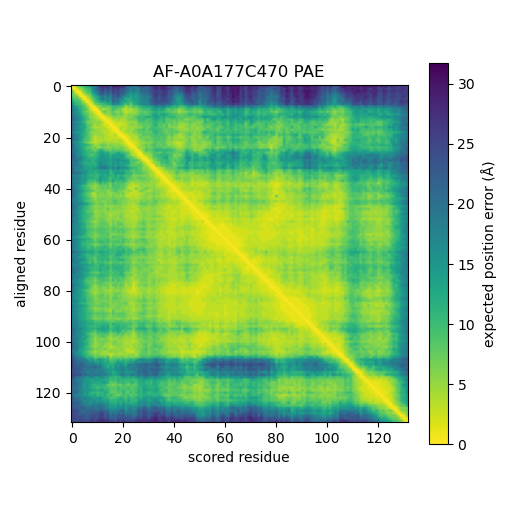62 106 HIS A C 1
ATOM 778 O O . HIS A 1 106 ? 11.284 -1.063 6.009 1.00 79.62 106 HIS A O 1
ATOM 784 N N . GLU A 1 107 ? 13.401 -1.821 5.849 1.00 72.75 107 GLU A N 1
ATOM 785 C CA . GLU A 1 107 ? 13.673 -1.621 7.276 1.00 72.75 107 GLU A CA 1
ATOM 786 C C . GLU A 1 107 ? 13.701 -0.109 7.549 1.00 72.75 107 GLU A C 1
ATOM 788 O O . GLU A 1 107 ? 14.646 0.607 7.204 1.00 72.75 107 GLU A O 1
ATOM 793 N N . HIS A 1 108 ? 12.622 0.413 8.130 1.00 61.75 108 HIS A N 1
ATOM 794 C CA . HIS A 1 108 ? 12.616 1.803 8.534 1.00 61.75 108 HIS A CA 1
ATOM 795 C C . HIS A 1 108 ? 13.298 1.913 9.891 1.00 61.75 108 HIS A C 1
ATOM 797 O O . HIS A 1 108 ? 12.739 1.570 10.931 1.00 61.75 108 HIS A O 1
ATOM 803 N N . LYS A 1 109 ? 14.552 2.362 9.873 1.00 47.88 109 LYS A N 1
ATOM 804 C CA . LYS A 1 109 ? 15.346 2.600 11.075 1.00 47.88 109 LYS A CA 1
ATOM 805 C C . LYS A 1 109 ? 14.957 3.948 11.682 1.00 47.88 109 LYS A C 1
ATOM 807 O O . LYS A 1 109 ? 15.742 4.890 11.638 1.00 47.88 109 LYS A O 1
ATOM 812 N N . SER A 1 110 ? 13.742 4.073 12.201 1.00 41.88 110 SER A N 1
ATOM 813 C CA . SER A 1 110 ? 13.285 5.349 12.745 1.00 41.88 110 SER A CA 1
ATOM 814 C C . SER A 1 110 ? 12.440 5.159 13.995 1.00 41.88 110 SER A C 1
ATOM 816 O O . SER A 1 110 ? 11.509 4.370 14.002 1.00 41.88 110 SER A O 1
ATOM 818 N N . SER A 1 111 ? 12.869 5.878 15.036 1.00 39.50 111 SER A N 1
ATOM 819 C CA . SER A 1 111 ? 12.216 6.307 16.278 1.00 39.50 111 SER A CA 1
ATOM 820 C C . SER A 1 111 ? 11.187 5.386 16.955 1.00 39.50 111 SER A C 1
ATOM 822 O O . SER A 1 111 ? 10.252 4.890 16.346 1.00 39.50 111 SER A O 1
ATOM 824 N N . ILE A 1 112 ? 11.283 5.267 18.284 1.00 47.25 112 ILE A N 1
ATOM 825 C CA . ILE A 1 112 ? 10.423 4.452 19.173 1.00 47.25 112 ILE A CA 1
ATOM 826 C C . ILE A 1 112 ? 8.906 4.590 18.879 1.00 47.25 112 ILE A C 1
ATOM 828 O O . ILE A 1 112 ? 8.146 3.638 19.068 1.00 47.25 112 ILE A O 1
ATOM 832 N N . SER A 1 113 ? 8.456 5.731 18.353 1.00 52.97 113 SER A N 1
ATOM 833 C CA . SER A 1 113 ? 7.062 5.960 17.945 1.00 52.97 113 SER A CA 1
ATOM 834 C C . SER A 1 113 ? 6.603 5.149 16.721 1.00 52.97 113 SER A C 1
ATOM 836 O O . SER A 1 113 ? 5.412 4.868 16.593 1.00 52.97 113 SER A O 1
ATOM 838 N N . GLU A 1 114 ? 7.507 4.746 15.827 1.00 56.34 114 GLU A N 1
ATOM 839 C CA . GLU A 1 114 ? 7.183 3.933 14.645 1.00 56.34 114 GLU A CA 1
ATOM 840 C C . GLU A 1 114 ? 7.221 2.428 14.925 1.00 56.34 114 GLU A C 1
ATOM 842 O O . GLU A 1 114 ? 6.593 1.662 14.197 1.00 56.34 114 GLU A O 1
ATOM 847 N N . SER A 1 115 ? 7.849 1.985 16.021 1.00 64.56 115 SER A N 1
ATOM 848 C CA . SER A 1 115 ? 7.795 0.579 16.461 1.00 64.56 115 SER A CA 1
ATOM 849 C C . SER A 1 115 ? 6.359 0.109 16.705 1.00 64.56 115 SER A C 1
ATOM 851 O O . SER A 1 115 ? 6.000 -1.005 16.334 1.00 64.56 115 SER A O 1
ATOM 853 N N . HIS A 1 116 ? 5.506 0.965 17.277 1.00 69.81 116 HIS A N 1
ATOM 854 C CA . HIS A 1 116 ? 4.088 0.646 17.466 1.00 69.81 116 HIS A CA 1
ATOM 855 C C . HIS A 1 116 ? 3.338 0.533 16.134 1.00 69.81 116 HIS A C 1
ATOM 857 O O . HIS A 1 116 ? 2.432 -0.287 16.015 1.00 69.81 116 HIS A O 1
ATOM 863 N N . LEU A 1 117 ? 3.727 1.319 15.124 1.00 71.00 117 LEU A N 1
ATOM 864 C CA . LEU A 1 117 ? 3.136 1.234 13.788 1.00 71.00 117 LEU A CA 1
ATOM 865 C C . LEU A 1 117 ? 3.527 -0.064 13.097 1.00 71.00 117 LEU A C 1
ATOM 867 O O . LEU A 1 117 ? 2.659 -0.712 12.524 1.00 71.00 117 LEU A O 1
ATOM 871 N N . TRP A 1 118 ? 4.792 -0.476 13.201 1.00 70.75 118 TRP A N 1
ATOM 872 C CA . TRP A 1 118 ? 5.233 -1.769 12.683 1.00 70.75 118 TRP A CA 1
ATOM 873 C C . TRP A 1 118 ? 4.565 -2.936 13.397 1.00 70.75 118 TRP A C 1
ATOM 875 O O . 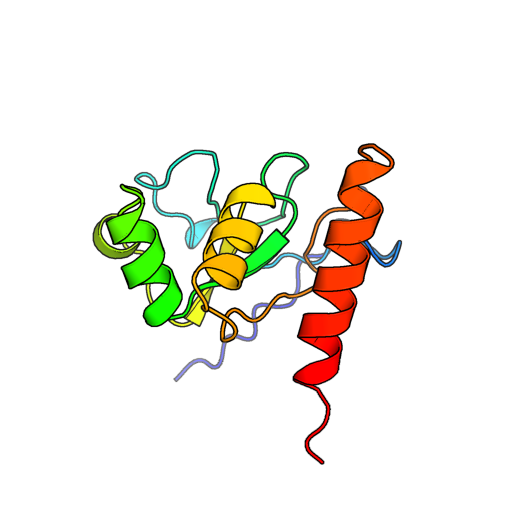TRP A 1 118 ? 4.113 -3.854 12.723 1.00 70.75 118 TRP A O 1
ATOM 885 N N . ASN A 1 119 ? 4.415 -2.871 14.721 1.00 74.50 119 ASN A N 1
ATOM 886 C CA . ASN A 1 119 ? 3.707 -3.909 15.466 1.00 74.50 119 ASN A CA 1
ATOM 887 C C . ASN A 1 119 ? 2.227 -4.000 15.043 1.00 74.50 119 ASN A C 1
ATOM 889 O O . ASN A 1 119 ? 1.692 -5.085 14.826 1.00 74.50 119 ASN A O 1
ATOM 893 N N . PHE A 1 120 ? 1.583 -2.850 14.833 1.00 74.75 120 PHE A N 1
ATOM 894 C CA . PHE A 1 120 ? 0.213 -2.774 14.329 1.00 74.75 120 PHE A CA 1
ATOM 895 C C . PHE A 1 120 ? 0.089 -3.263 12.872 1.00 74.75 120 PHE A C 1
ATOM 897 O O . PHE A 1 120 ? -0.853 -3.975 12.530 1.00 74.75 120 PHE A O 1
ATOM 904 N N . LEU A 1 121 ? 1.061 -2.958 12.007 1.00 71.44 121 LEU A N 1
ATOM 905 C CA . LEU A 1 121 ? 1.174 -3.509 10.648 1.00 71.44 121 LEU A CA 1
ATOM 906 C C . LEU A 1 121 ? 1.290 -5.033 10.664 1.00 71.44 121 LEU A C 1
ATOM 908 O O . LEU A 1 121 ? 0.593 -5.725 9.923 1.00 71.44 121 LEU A O 1
ATOM 912 N N . THR A 1 122 ? 2.168 -5.573 11.507 1.00 68.94 122 THR A N 1
ATOM 913 C CA . THR A 1 122 ? 2.345 -7.022 11.634 1.00 68.94 122 THR A CA 1
ATOM 914 C C . THR A 1 122 ? 1.098 -7.694 12.199 1.00 68.94 122 THR A C 1
ATOM 916 O O . THR A 1 122 ? 0.738 -8.775 11.744 1.00 68.94 122 THR A O 1
ATOM 919 N N . GLU A 1 123 ? 0.391 -7.050 13.128 1.00 68.06 123 GLU A N 1
ATOM 920 C CA . GLU A 1 123 ? -0.850 -7.573 13.705 1.00 68.06 123 GLU A CA 1
ATOM 921 C C . GLU A 1 123 ? -2.003 -7.564 12.689 1.00 68.06 123 GLU A C 1
ATOM 923 O O . GLU A 1 123 ? -2.670 -8.580 12.488 1.00 68.06 123 GLU A O 1
ATOM 928 N N . THR A 1 124 ? -2.181 -6.456 11.963 1.00 64.62 124 THR A N 1
ATOM 929 C CA . THR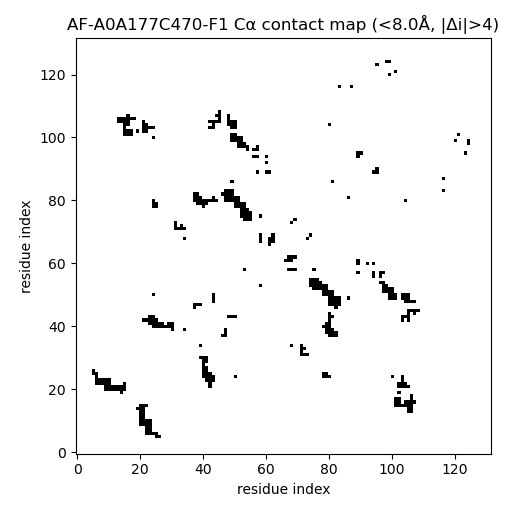 A 1 124 ? -3.209 -6.327 10.913 1.00 64.62 124 THR A CA 1
ATOM 930 C C . THR A 1 124 ? -2.971 -7.278 9.738 1.00 64.62 124 THR A C 1
ATOM 932 O O . THR A 1 124 ? -3.924 -7.861 9.224 1.00 64.62 124 THR A O 1
ATOM 935 N N . THR A 1 125 ? -1.714 -7.503 9.347 1.00 63.03 125 THR A N 1
ATOM 936 C CA . THR A 1 125 ? -1.368 -8.489 8.305 1.00 63.03 125 THR A CA 1
ATOM 937 C C . THR A 1 125 ? -1.509 -9.933 8.786 1.00 63.03 125 THR A C 1
ATOM 939 O O . THR A 1 125 ? -2.024 -10.766 8.040 1.00 63.03 125 THR A O 1
ATOM 942 N N . SER A 1 126 ? -1.127 -10.237 10.032 1.00 53.81 126 SER A N 1
ATOM 943 C CA . SER A 1 126 ? -1.285 -11.583 10.609 1.00 53.81 126 SER A CA 1
ATOM 944 C C . SER A 1 126 ? -2.759 -11.974 10.755 1.00 53.81 126 SER A C 1
ATOM 946 O O . SER A 1 126 ? -3.111 -13.128 10.517 1.00 53.81 126 SER A O 1
ATOM 948 N N . GLY A 1 127 ? -3.644 -11.014 11.048 1.00 47.88 127 GLY A N 1
ATOM 949 C CA . GLY A 1 127 ? -5.092 -11.242 11.115 1.00 47.88 127 GLY A CA 1
ATOM 950 C C . GLY A 1 127 ? -5.744 -11.647 9.783 1.00 47.88 127 GLY A C 1
ATOM 951 O O . GLY A 1 127 ? -6.776 -12.313 9.792 1.00 47.88 127 GLY A O 1
ATOM 952 N N . MET A 1 128 ? -5.142 -11.305 8.636 1.00 46.62 128 MET A N 1
ATOM 953 C CA . MET A 1 128 ? -5.638 -11.689 7.301 1.00 46.62 128 MET A CA 1
ATOM 954 C C . MET A 1 128 ? -5.094 -13.040 6.807 1.00 46.62 128 MET A C 1
ATOM 956 O O . MET A 1 128 ? -5.573 -13.538 5.792 1.00 46.62 128 MET A O 1
ATOM 960 N N . SER A 1 129 ? -4.134 -13.651 7.514 1.00 39.12 129 SER A N 1
ATOM 961 C CA . SER A 1 129 ? -3.556 -14.962 7.174 1.00 39.12 129 SER A CA 1
ATOM 962 C C . SER A 1 129 ? -4.095 -16.112 8.041 1.00 39.12 129 SER A C 1
ATOM 964 O O . SER A 1 129 ? -3.464 -17.163 8.121 1.00 39.12 129 SER A O 1
ATOM 966 N N . SER A 1 130 ? -5.253 -15.929 8.684 1.00 35.22 130 SER A N 1
ATOM 967 C CA . SER A 1 130 ? -5.995 -16.995 9.372 1.00 35.22 130 SER A CA 1
ATOM 968 C C . SER A 1 130 ? -7.307 -17.267 8.643 1.00 35.22 130 SER A C 1
ATOM 970 O O . SER A 1 130 ? -8.383 -16.856 9.076 1.00 35.22 130 SER A O 1
ATOM 972 N N . LYS A 1 131 ? -7.212 -17.950 7.502 1.00 31.86 131 LYS A N 1
ATOM 973 C CA . LYS A 1 131 ? -8.315 -18.741 6.954 1.00 31.86 131 LYS A CA 1
ATOM 974 C C . LYS A 1 131 ? -7.743 -19.865 6.088 1.00 31.86 131 LYS A C 1
ATOM 976 O O . LYS A 1 131 ? -7.526 -19.651 4.903 1.00 31.86 131 LYS A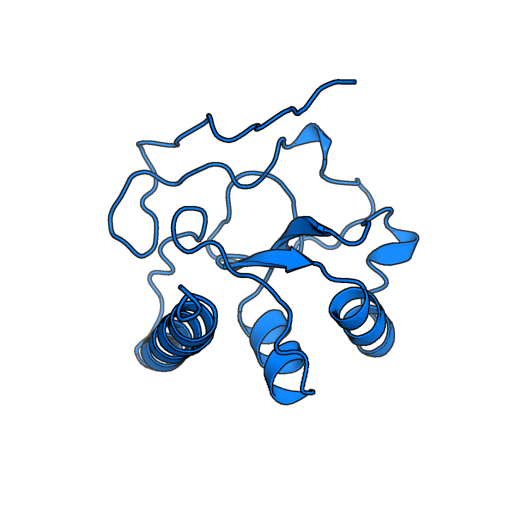 O 1
ATOM 981 N N . ASP A 1 132 ? -7.477 -20.966 6.795 1.00 33.56 132 ASP A N 1
ATOM 982 C CA . ASP A 1 132 ? -7.369 -22.383 6.389 1.00 33.56 132 ASP A CA 1
ATOM 983 C C . ASP A 1 132 ? -6.614 -22.719 5.089 1.00 33.56 132 ASP A C 1
ATOM 985 O O . ASP A 1 132 ? -7.153 -22.477 3.985 1.00 33.56 132 ASP A O 1
#

Nearest PDB structures (foldseek):
  7vrs-assembly1_B  TM=3.065E-01  e=6.198E+00  Streptomyces albus subsp. albus

pLDDT: mean 73.01, std 14.93, range [31.86, 90.5]

Sequence (132 aa):
MPAKHEQGAIDVKQKNVLHKPLARLSAPASSSKNLPSTVHAGFCTSGSPIAAILTASFLDFSSKQGLDLRGAGVKEGSRYCIDTALWKKAVDGGIKDVQVKLEASHEHKSSISESHLWNFLTETTSGMSSKD

Solvent-accessible surface area (backbone atoms only — not comparable to full-atom values): 7323 Å² total; per-residue (Å²): 137,81,90,75,77,65,73,80,52,65,41,78,89,45,43,9,67,79,75,39,54,20,28,34,58,29,59,56,88,72,40,48,91,66,47,57,96,50,43,45,33,21,68,32,40,80,72,14,20,41,23,30,30,40,31,64,68,50,42,54,51,33,38,74,73,73,45,54,43,54,84,33,69,52,52,65,74,38,47,33,15,29,26,64,69,60,52,49,51,39,44,74,72,66,46,75,78,58,49,63,43,59,58,21,9,27,49,62,91,58,63,82,78,46,53,59,50,51,51,49,50,52,49,60,50,54,65,73,72,74,75,134

InterPro domains:
  IPR018714 Protein of unknown function DUF2237 [PF09996] (15-109)
  IPR018714 Protein of unknown function DUF2237 [PTHR37466] (8-124)

Organism: NCBI:txid1460663